Protein AF-A0A840PQL3-F1 (afdb_monomer_lite)

Structure (mmCIF, N/CA/C/O backbone):
data_AF-A0A840PQL3-F1
#
_entry.id   AF-A0A840PQL3-F1
#
loop_
_atom_site.group_PDB
_atom_site.id
_atom_site.type_symbol
_atom_site.label_atom_id
_atom_site.label_alt_id
_atom_site.label_comp_id
_atom_site.label_asym_id
_atom_site.label_entity_id
_atom_site.label_seq_id
_atom_site.pdbx_PDB_ins_code
_atom_site.Cartn_x
_atom_site.Cartn_y
_atom_site.Cartn_z
_atom_site.occupancy
_atom_site.B_iso_or_equiv
_atom_site.auth_seq_id
_atom_site.auth_comp_id
_atom_site.auth_asym_id
_atom_site.auth_atom_id
_atom_site.pdbx_PDB_model_num
ATOM 1 N N . MET A 1 1 ? -1.087 -18.144 20.412 1.00 61.09 1 MET A N 1
ATOM 2 C CA . MET A 1 1 ? -1.950 -18.591 21.532 1.00 61.09 1 MET A CA 1
ATOM 3 C C . MET A 1 1 ? -1.856 -17.687 22.756 1.00 61.09 1 MET A C 1
ATOM 5 O O . MET A 1 1 ? -2.894 -17.269 23.240 1.00 61.09 1 MET A O 1
ATOM 9 N N . THR A 1 2 ? -0.663 -17.309 23.219 1.00 74.00 2 THR A N 1
ATOM 10 C CA . THR A 1 2 ? -0.464 -16.411 24.379 1.00 74.00 2 THR A CA 1
ATOM 11 C C . THR A 1 2 ? -1.174 -15.057 24.259 1.00 74.00 2 THR A C 1
ATOM 13 O O . THR A 1 2 ? -1.847 -14.647 25.193 1.00 74.00 2 THR A O 1
ATOM 16 N N . ILE A 1 3 ? -1.117 -14.397 23.095 1.00 71.50 3 ILE A N 1
ATOM 17 C CA . ILE A 1 3 ? -1.820 -13.115 22.854 1.00 71.50 3 ILE A CA 1
ATOM 18 C C . ILE A 1 3 ? -3.342 -13.270 22.968 1.00 71.50 3 ILE A C 1
ATOM 20 O O . ILE A 1 3 ? -4.016 -12.413 23.526 1.00 71.50 3 ILE A O 1
ATOM 24 N N . LEU A 1 4 ? -3.870 -14.393 22.479 1.00 71.06 4 LEU A N 1
ATOM 25 C CA . LEU A 1 4 ? -5.295 -14.718 22.523 1.00 71.06 4 LEU A CA 1
ATOM 26 C C . LEU A 1 4 ? -5.756 -14.927 23.973 1.00 71.06 4 LEU A C 1
ATOM 28 O O . LEU A 1 4 ? -6.788 -14.405 24.373 1.00 71.06 4 LEU A O 1
ATOM 32 N N . ILE A 1 5 ? -4.938 -15.606 24.782 1.00 80.19 5 ILE A N 1
ATOM 33 C CA . ILE A 1 5 ? -5.180 -15.785 26.219 1.00 80.19 5 ILE A CA 1
ATOM 34 C C . ILE A 1 5 ? -5.165 -14.431 26.945 1.00 80.19 5 ILE A C 1
ATOM 36 O O . ILE A 1 5 ? -6.077 -14.154 27.720 1.00 80.19 5 ILE A O 1
ATOM 40 N N . TYR A 1 6 ? -4.194 -13.554 26.659 1.00 78.31 6 TYR A N 1
ATOM 41 C CA . TYR A 1 6 ? -4.169 -12.207 27.239 1.00 78.31 6 TYR A CA 1
ATOM 42 C C . TYR A 1 6 ? -5.391 -11.382 26.840 1.00 78.31 6 TYR A C 1
ATOM 44 O O . TYR A 1 6 ? -5.980 -10.738 27.700 1.00 78.31 6 TYR A O 1
ATOM 52 N N . ALA A 1 7 ? -5.815 -11.442 25.576 1.00 76.31 7 ALA A N 1
ATOM 53 C CA . ALA A 1 7 ? -7.013 -10.751 25.111 1.00 76.31 7 ALA A CA 1
ATOM 54 C C . ALA A 1 7 ? -8.279 -11.236 25.841 1.00 76.31 7 ALA A C 1
ATOM 56 O O . ALA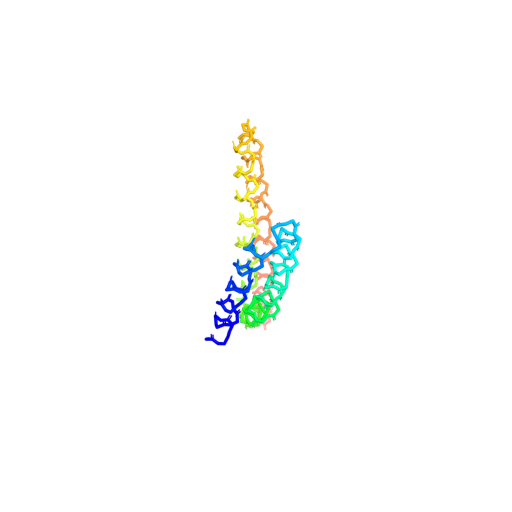 A 1 7 ? -9.087 -10.414 26.263 1.00 76.31 7 ALA A O 1
ATOM 57 N N . VAL A 1 8 ? -8.425 -12.549 26.057 1.00 81.50 8 VAL A N 1
ATOM 58 C CA . VAL A 1 8 ? -9.564 -13.137 26.788 1.00 81.50 8 VAL A CA 1
ATOM 59 C C . VAL A 1 8 ? -9.561 -12.731 28.265 1.00 81.50 8 VAL A C 1
ATOM 61 O O . VAL A 1 8 ? -10.593 -12.308 28.782 1.00 81.50 8 VAL A O 1
ATOM 64 N N . ILE A 1 9 ? -8.411 -12.807 28.942 1.00 82.62 9 ILE A N 1
ATOM 65 C CA . ILE 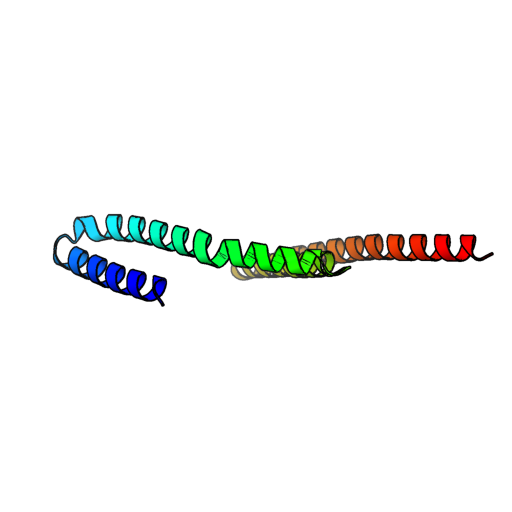A 1 9 ? -8.276 -12.378 30.346 1.00 82.62 9 ILE A CA 1
ATOM 66 C C . ILE A 1 9 ? -8.621 -10.892 30.485 1.00 82.62 9 ILE A C 1
ATOM 68 O O . ILE A 1 9 ? -9.339 -10.492 31.398 1.00 82.62 9 ILE A O 1
ATOM 72 N N . LEU A 1 10 ? -8.143 -10.071 29.556 1.00 77.94 10 LEU A N 1
ATOM 73 C CA . LEU A 1 10 ? -8.352 -8.629 29.578 1.00 77.94 10 LEU A CA 1
ATOM 74 C C . LEU A 1 10 ? -9.818 -8.266 29.295 1.00 77.94 10 LEU A C 1
ATOM 76 O O . LEU A 1 10 ? -10.363 -7.366 29.930 1.00 77.94 10 LEU A O 1
ATOM 80 N N . LEU A 1 11 ? -10.491 -9.032 28.435 1.00 83.12 11 LEU A N 1
ATOM 81 C CA . LEU A 1 11 ? -11.926 -8.909 28.185 1.00 83.12 11 LEU A CA 1
ATOM 82 C C . LEU A 1 11 ? -12.757 -9.280 29.425 1.00 83.12 11 LEU A C 1
ATOM 84 O O . LEU A 1 11 ? -13.689 -8.556 29.771 1.00 83.12 11 LEU A O 1
ATOM 88 N N . LEU A 1 12 ? -12.376 -10.336 30.150 1.00 84.75 12 LEU A N 1
ATOM 89 C CA . LEU A 1 12 ? -12.999 -10.697 31.431 1.00 84.75 12 LEU A CA 1
ATOM 90 C C . LEU A 1 12 ? -12.826 -9.594 32.488 1.00 84.75 12 LEU A C 1
ATOM 92 O O . LEU A 1 12 ? -13.783 -9.261 33.185 1.00 84.75 12 LEU A O 1
ATOM 96 N N . ILE A 1 13 ? -11.642 -8.981 32.574 1.00 83.00 13 ILE A N 1
ATOM 97 C CA . ILE A 1 13 ? -11.372 -7.857 33.488 1.00 83.00 13 ILE A CA 1
ATOM 98 C C . ILE A 1 13 ? -12.231 -6.638 33.127 1.00 83.00 13 ILE A C 1
ATOM 100 O O . ILE A 1 13 ? -12.821 -6.016 34.008 1.00 83.00 13 ILE A O 1
ATOM 104 N N . ILE A 1 14 ? -12.349 -6.309 31.838 1.00 81.75 14 ILE A N 1
ATOM 105 C CA . ILE A 1 14 ? -13.179 -5.193 31.362 1.00 81.75 14 ILE A CA 1
ATOM 106 C C . ILE A 1 14 ? -14.655 -5.405 31.728 1.00 81.75 14 ILE A C 1
ATOM 108 O O . ILE A 1 14 ? -15.311 -4.459 32.175 1.00 81.75 14 ILE A O 1
ATOM 112 N N . ILE A 1 15 ? -15.165 -6.634 31.585 1.00 83.56 15 ILE A N 1
ATOM 113 C CA . ILE A 1 15 ? -16.531 -7.000 31.989 1.00 83.56 15 ILE A CA 1
ATOM 114 C C . ILE A 1 15 ? -16.696 -6.853 33.507 1.00 83.56 15 ILE A C 1
ATOM 116 O O . ILE A 1 15 ? -17.652 -6.227 33.955 1.00 83.56 15 ILE A O 1
ATOM 120 N N . LEU A 1 16 ? -15.741 -7.332 34.307 1.00 84.31 16 LEU A N 1
ATOM 121 C CA . LEU A 1 16 ? -15.792 -7.215 35.770 1.00 84.31 16 LEU A CA 1
ATOM 122 C C . LEU A 1 16 ? -15.811 -5.745 36.239 1.00 84.31 16 LEU A C 1
ATOM 124 O O . LEU A 1 16 ? -16.544 -5.374 37.158 1.00 84.31 16 LEU A O 1
ATOM 128 N N . ILE A 1 17 ? -15.027 -4.885 35.582 1.00 80.38 17 ILE A N 1
ATOM 129 C CA . ILE A 1 17 ? -14.965 -3.443 35.869 1.00 80.38 17 ILE A CA 1
ATOM 130 C C . ILE A 1 17 ? -16.267 -2.746 35.465 1.00 80.38 17 ILE A C 1
ATOM 132 O O . ILE A 1 17 ? -16.690 -1.820 36.156 1.00 80.38 17 ILE A O 1
ATOM 136 N N . LYS A 1 18 ? -16.920 -3.196 34.384 1.00 81.56 18 LYS A N 1
ATOM 137 C CA . LYS A 1 18 ? -18.236 -2.689 33.969 1.00 81.56 18 LYS A CA 1
ATOM 138 C C . LYS A 1 18 ? -19.271 -2.849 35.080 1.00 81.56 18 LYS A C 1
ATOM 140 O O . LYS A 1 18 ? -19.993 -1.900 35.367 1.00 81.56 18 LYS A O 1
ATOM 145 N N . GLU A 1 19 ? -19.295 -4.027 35.700 1.00 83.25 19 GLU A N 1
ATOM 146 C CA . GLU A 1 19 ? -20.238 -4.371 36.769 1.00 83.25 19 GLU A CA 1
ATOM 147 C C . GLU A 1 19 ? -19.889 -3.677 38.095 1.00 83.25 19 GLU A C 1
ATOM 149 O O . GLU A 1 19 ? -20.776 -3.275 38.842 1.00 83.25 19 GLU A O 1
ATOM 154 N N . THR A 1 20 ? -18.597 -3.480 38.385 1.00 83.56 20 THR A N 1
ATOM 155 C CA . THR A 1 20 ? -18.150 -2.933 39.681 1.00 83.56 20 THR A CA 1
ATOM 156 C C . THR A 1 20 ? -18.113 -1.401 39.705 1.00 83.56 20 THR A C 1
ATOM 158 O O . THR A 1 20 ? -18.504 -0.781 40.694 1.00 83.56 20 THR A O 1
ATOM 161 N N . VAL A 1 21 ? -17.619 -0.762 38.636 1.00 85.06 21 VAL A N 1
ATOM 162 C CA . VAL A 1 21 ? -17.406 0.697 38.570 1.00 85.06 21 VAL A CA 1
ATOM 163 C C . VAL A 1 21 ? -17.777 1.239 37.175 1.00 85.06 21 VAL A C 1
ATOM 165 O O . VAL A 1 21 ? -16.905 1.619 36.384 1.00 85.06 21 VAL A O 1
ATOM 168 N N . PRO A 1 22 ? -19.079 1.351 36.853 1.00 78.69 22 PRO A N 1
ATOM 169 C CA . PRO A 1 22 ? -19.552 1.676 35.503 1.00 78.69 22 PRO A CA 1
ATOM 170 C C . PRO A 1 22 ? -19.093 3.051 34.994 1.00 78.69 22 PRO A C 1
ATOM 172 O O . PRO A 1 22 ? -18.840 3.217 33.803 1.00 78.69 22 PRO A O 1
ATOM 175 N N . LYS A 1 23 ? -18.906 4.036 35.887 1.00 82.44 23 LYS A N 1
ATOM 176 C CA . LYS A 1 23 ? -18.401 5.374 35.517 1.00 82.44 23 LYS A CA 1
ATOM 177 C C . LYS A 1 23 ? -16.955 5.354 35.009 1.00 82.44 23 LYS A C 1
ATOM 179 O O . LYS A 1 23 ? -16.583 6.208 34.212 1.00 82.44 23 LYS A O 1
ATOM 184 N N . LEU A 1 24 ? -16.147 4.397 35.469 1.00 81.31 24 LEU A N 1
ATOM 185 C CA . LEU A 1 24 ? -14.723 4.295 35.132 1.00 81.31 24 LEU A CA 1
ATOM 186 C C . LEU A 1 24 ? -14.467 3.316 33.976 1.00 81.31 24 LEU A C 1
ATOM 188 O O . LEU A 1 24 ? -13.424 3.383 33.329 1.00 81.31 24 LEU A O 1
ATOM 192 N N . HIS A 1 25 ? -15.441 2.451 33.681 1.00 82.25 25 HIS A N 1
ATOM 193 C CA . HIS A 1 25 ? -15.363 1.445 32.627 1.00 82.25 25 HIS A CA 1
ATOM 194 C C . HIS A 1 25 ? -15.003 2.031 31.258 1.00 82.25 25 HIS A C 1
ATOM 196 O O . HIS A 1 25 ? -14.108 1.507 30.608 1.00 82.25 25 HIS A O 1
ATOM 202 N N . SER A 1 26 ? -15.644 3.128 30.836 1.00 80.56 26 SER A N 1
ATOM 203 C CA . SER A 1 26 ? -15.388 3.731 29.517 1.00 80.56 26 SER A CA 1
ATOM 204 C C . SER A 1 26 ? -13.933 4.196 29.368 1.00 80.56 26 SER A C 1
ATOM 206 O O . SER A 1 26 ? -13.258 3.847 28.401 1.00 80.56 26 SER A O 1
ATOM 208 N N . LEU A 1 27 ? -13.406 4.899 30.378 1.00 84.88 27 LEU A N 1
ATOM 209 C CA . LEU A 1 27 ? -12.014 5.355 30.391 1.00 84.88 27 LEU A CA 1
ATOM 210 C C . LEU A 1 27 ? -11.039 4.170 30.350 1.00 84.88 27 LEU A C 1
ATOM 212 O O . LEU A 1 27 ? -10.098 4.155 29.558 1.00 84.88 27 LEU A O 1
ATOM 216 N N . ILE A 1 28 ? -11.289 3.161 31.184 1.00 84.38 28 ILE A N 1
ATOM 217 C CA . ILE A 1 28 ? -10.451 1.966 31.282 1.00 84.38 28 ILE A CA 1
ATOM 218 C C . ILE A 1 28 ? -10.490 1.155 29.979 1.00 84.38 28 ILE A C 1
ATOM 220 O O . ILE A 1 28 ? -9.447 0.705 29.511 1.00 84.38 28 ILE A O 1
ATOM 224 N N . ALA A 1 29 ? -11.659 1.013 29.354 1.00 80.88 29 ALA A N 1
ATOM 225 C CA . ALA A 1 29 ? -11.820 0.320 28.080 1.00 80.88 29 ALA A CA 1
ATOM 226 C C . ALA A 1 29 ? -11.045 1.013 26.950 1.00 80.88 29 ALA A C 1
ATOM 228 O O . ALA A 1 29 ? -10.382 0.333 26.170 1.00 80.88 29 ALA A O 1
ATOM 229 N N . ILE A 1 30 ? -11.062 2.350 26.895 1.00 85.12 30 ILE A N 1
ATOM 230 C CA . ILE A 1 30 ? -10.278 3.125 25.919 1.00 85.12 30 ILE A CA 1
ATOM 231 C C . ILE A 1 30 ? -8.777 2.902 26.136 1.00 85.12 30 ILE A C 1
ATOM 233 O O . ILE A 1 30 ? -8.061 2.583 25.187 1.00 85.12 30 ILE A O 1
ATOM 237 N N . ILE A 1 31 ? -8.293 3.014 27.378 1.00 86.50 31 ILE A N 1
ATOM 238 C CA . ILE A 1 31 ? -6.875 2.780 27.705 1.00 86.50 31 ILE A CA 1
ATOM 239 C C . ILE A 1 31 ? -6.462 1.362 27.293 1.00 86.50 31 ILE A C 1
ATOM 241 O O . ILE A 1 31 ? -5.448 1.176 26.619 1.00 86.50 31 ILE A O 1
ATOM 245 N N . PHE A 1 32 ? -7.269 0.358 27.638 1.00 83.44 32 PHE A N 1
ATOM 246 C CA . PHE A 1 32 ? -6.995 -1.028 27.274 1.00 83.44 32 PHE A CA 1
ATOM 247 C C . PHE A 1 32 ? -7.028 -1.274 25.770 1.00 83.44 32 PHE A C 1
ATOM 249 O O . PHE A 1 32 ? -6.183 -2.014 25.266 1.00 83.44 32 PHE A O 1
ATOM 256 N N . PHE A 1 33 ? -7.952 -0.644 25.048 1.00 84.38 33 PHE A N 1
ATOM 257 C CA . PHE A 1 33 ? -7.997 -0.717 23.593 1.00 84.38 33 PHE A CA 1
ATOM 258 C C . PHE A 1 33 ? -6.679 -0.236 22.981 1.00 84.38 33 PHE A C 1
ATOM 260 O O . PHE A 1 33 ? -6.088 -0.953 22.176 1.00 84.38 33 PHE A O 1
ATOM 267 N N . PHE A 1 34 ? -6.162 0.917 23.414 1.00 86.06 34 PHE A N 1
ATOM 268 C CA . PHE A 1 34 ? -4.880 1.425 22.921 1.00 86.06 34 PHE A CA 1
ATOM 269 C C . PHE A 1 34 ? -3.696 0.526 23.299 1.00 86.06 34 PHE A C 1
ATOM 271 O O . PHE A 1 34 ? -2.800 0.335 22.477 1.00 86.06 34 PHE A O 1
ATOM 278 N N . ILE A 1 35 ? -3.698 -0.075 24.493 1.00 85.62 35 ILE A N 1
ATOM 279 C CA . ILE A 1 35 ? -2.665 -1.043 24.901 1.00 85.62 35 ILE A CA 1
ATOM 280 C C . ILE A 1 35 ? -2.691 -2.280 23.993 1.00 85.62 35 ILE A C 1
ATOM 282 O O . ILE A 1 35 ? -1.646 -2.699 23.491 1.00 85.62 35 ILE A O 1
ATOM 286 N N . ILE A 1 36 ? -3.874 -2.851 23.746 1.00 81.62 36 ILE A N 1
ATOM 287 C CA . ILE A 1 36 ? -4.039 -4.009 22.855 1.00 81.62 36 ILE A CA 1
ATOM 288 C C . ILE A 1 36 ? -3.623 -3.646 21.431 1.00 81.62 36 ILE A C 1
ATOM 290 O O . ILE A 1 36 ? -2.882 -4.401 20.802 1.00 81.62 36 ILE A O 1
ATOM 294 N N . LEU A 1 37 ? -4.058 -2.487 20.936 1.00 82.94 37 LEU A N 1
ATOM 295 C CA . LEU A 1 37 ? -3.717 -2.001 19.605 1.00 82.94 37 LEU A CA 1
ATOM 296 C C . LEU A 1 37 ? -2.201 -1.842 19.454 1.00 82.94 37 LEU A C 1
ATOM 298 O O . LEU A 1 37 ? -1.626 -2.334 18.487 1.00 82.94 37 LEU A O 1
ATOM 302 N N . HIS A 1 38 ? -1.537 -1.229 20.435 1.00 84.94 38 HIS A N 1
ATOM 303 C CA . HIS A 1 38 ? -0.083 -1.104 20.457 1.00 84.94 38 HIS A CA 1
ATOM 304 C C . HIS A 1 38 ? 0.607 -2.475 20.448 1.00 84.94 38 HIS A C 1
ATOM 306 O O . HIS A 1 38 ? 1.582 -2.679 19.721 1.00 84.94 38 HIS A O 1
ATOM 312 N N . PHE A 1 39 ? 0.105 -3.436 21.225 1.00 82.38 39 PHE A N 1
ATOM 313 C CA . PHE A 1 39 ? 0.683 -4.777 21.282 1.00 82.38 39 PHE A CA 1
ATOM 314 C C . PHE A 1 39 ? 0.505 -5.537 19.960 1.00 82.38 39 PHE A C 1
ATOM 316 O O . PHE A 1 39 ? 1.457 -6.132 19.460 1.00 82.38 39 PHE A O 1
ATOM 323 N N . LEU A 1 40 ? -0.684 -5.473 19.354 1.00 79.81 40 LEU A N 1
ATOM 324 C CA . LEU A 1 40 ? -0.964 -6.048 18.035 1.00 79.81 40 LEU A CA 1
ATOM 325 C C . LEU A 1 40 ? -0.070 -5.432 16.958 1.00 79.81 40 LEU A C 1
ATOM 327 O O . LEU A 1 40 ? 0.547 -6.157 16.173 1.00 79.81 40 LEU A O 1
ATOM 331 N N . LEU A 1 41 ? 0.046 -4.103 16.951 1.00 82.12 41 LEU A N 1
ATOM 332 C CA . LEU A 1 41 ? 0.895 -3.392 16.005 1.00 82.12 41 LEU A CA 1
ATOM 333 C C . LEU A 1 41 ? 2.365 -3.788 16.176 1.00 82.12 41 LEU A C 1
ATOM 335 O O . LEU A 1 41 ? 3.011 -4.180 15.210 1.00 82.12 41 LEU A O 1
ATOM 339 N N . SER A 1 42 ? 2.887 -3.747 17.401 1.00 81.25 42 SER A N 1
ATOM 340 C CA . SER A 1 42 ? 4.309 -3.991 17.676 1.00 81.25 42 SER A CA 1
ATOM 341 C C . SER A 1 42 ? 4.736 -5.452 17.545 1.00 81.25 42 SER A C 1
ATOM 343 O O . SER A 1 42 ? 5.856 -5.719 17.111 1.00 81.25 42 SER A O 1
ATOM 345 N N . LYS A 1 43 ? 3.880 -6.411 17.915 1.00 81.56 43 LYS A N 1
ATOM 346 C CA . LYS A 1 43 ? 4.237 -7.840 17.951 1.00 81.56 43 LYS A CA 1
ATOM 347 C C . LYS A 1 43 ? 3.767 -8.634 16.743 1.00 81.56 43 LYS A C 1
ATOM 349 O O . LYS A 1 43 ? 4.326 -9.700 16.500 1.00 81.56 43 LYS A O 1
ATOM 354 N N . SER A 1 44 ? 2.777 -8.151 15.998 1.00 77.06 44 SER A N 1
ATOM 355 C CA . SER A 1 44 ? 2.276 -8.851 14.811 1.00 77.06 44 SER A CA 1
ATOM 356 C C . SER A 1 44 ? 2.441 -8.027 13.549 1.00 77.06 44 SER A C 1
ATOM 358 O O . SER A 1 44 ? 3.118 -8.477 12.631 1.00 77.06 44 SER A O 1
ATOM 360 N N . VAL A 1 45 ? 1.877 -6.820 13.502 1.00 78.31 45 VAL A N 1
ATOM 361 C CA . VAL A 1 45 ? 1.804 -6.058 12.246 1.00 78.31 45 VAL A CA 1
ATOM 362 C C . VAL A 1 45 ? 3.183 -5.569 11.796 1.00 78.31 45 VAL A C 1
ATOM 364 O O . VAL A 1 45 ? 3.570 -5.828 10.663 1.00 78.31 45 VAL A O 1
ATOM 367 N N . LEU A 1 46 ? 3.964 -4.927 12.671 1.00 80.06 46 LEU A N 1
ATOM 368 C CA . LEU A 1 46 ? 5.293 -4.407 12.324 1.00 80.06 46 LEU A CA 1
ATOM 369 C C . LEU A 1 46 ? 6.289 -5.508 11.919 1.00 80.06 46 LEU A C 1
ATOM 371 O O . LEU A 1 46 ? 6.935 -5.346 10.883 1.00 80.06 46 LEU A O 1
ATOM 375 N N . PRO A 1 47 ? 6.417 -6.639 12.645 1.00 81.50 47 PRO A N 1
ATOM 376 C CA . PRO A 1 47 ? 7.293 -7.730 12.220 1.00 81.50 47 PRO A CA 1
ATOM 377 C C . PRO A 1 47 ? 6.874 -8.333 10.881 1.00 81.50 47 PRO A C 1
ATOM 379 O O . PRO A 1 47 ? 7.731 -8.636 10.055 1.00 81.50 47 PRO A O 1
ATOM 382 N N . LEU A 1 48 ? 5.567 -8.476 10.648 1.00 80.06 48 LEU A N 1
ATOM 383 C CA . LEU A 1 48 ? 5.033 -8.996 9.393 1.00 80.06 48 LEU A CA 1
ATOM 384 C C . LEU A 1 48 ? 5.324 -8.042 8.227 1.00 80.06 48 LEU A C 1
ATOM 386 O O . LEU A 1 48 ? 5.792 -8.490 7.184 1.00 80.06 48 LEU A O 1
ATOM 390 N N . ILE A 1 49 ? 5.147 -6.731 8.423 1.00 81.12 49 ILE A N 1
ATOM 391 C CA . ILE A 1 49 ? 5.556 -5.709 7.449 1.00 81.12 49 ILE A CA 1
ATOM 392 C C . ILE A 1 49 ? 7.061 -5.804 7.181 1.00 81.12 49 ILE A C 1
ATOM 394 O O . ILE A 1 49 ? 7.466 -5.823 6.024 1.00 81.12 49 ILE A O 1
ATOM 398 N N . GLY A 1 50 ? 7.890 -5.912 8.222 1.00 80.62 50 GLY A N 1
ATOM 399 C CA . GLY A 1 50 ? 9.342 -6.046 8.080 1.00 80.62 50 GLY A CA 1
ATOM 400 C C . GLY A 1 50 ? 9.748 -7.284 7.275 1.00 80.62 50 GLY A C 1
ATOM 401 O O . GLY A 1 50 ? 10.587 -7.191 6.379 1.00 80.62 50 GLY A O 1
ATOM 402 N N . GLN A 1 51 ? 9.112 -8.430 7.535 1.00 82.25 51 GLN A N 1
ATOM 403 C CA . GLN A 1 51 ? 9.332 -9.657 6.767 1.00 82.25 51 GLN A CA 1
ATOM 404 C C . GLN A 1 51 ? 8.905 -9.486 5.311 1.00 82.25 51 GLN A C 1
ATOM 406 O O . GLN A 1 51 ? 9.701 -9.767 4.418 1.00 82.25 51 GLN A O 1
ATOM 411 N N . ILE A 1 52 ? 7.701 -8.967 5.055 1.00 81.81 52 ILE A N 1
ATOM 412 C CA . ILE A 1 52 ? 7.213 -8.713 3.694 1.00 81.81 52 ILE A CA 1
ATOM 413 C C . ILE A 1 52 ? 8.171 -7.777 2.957 1.00 81.81 52 ILE A C 1
ATOM 415 O O . ILE A 1 52 ? 8.598 -8.111 1.861 1.00 81.81 52 ILE A O 1
ATOM 419 N N . LEU A 1 53 ? 8.587 -6.665 3.568 1.00 82.00 53 LEU A N 1
ATOM 420 C CA . LEU A 1 53 ? 9.548 -5.737 2.969 1.00 82.00 53 LEU A CA 1
ATOM 421 C C . LEU A 1 53 ? 10.885 -6.416 2.648 1.00 82.00 53 LEU A C 1
ATOM 423 O O . LEU A 1 53 ? 11.463 -6.141 1.600 1.00 82.00 53 LEU A O 1
ATOM 427 N N . SER A 1 54 ? 11.366 -7.329 3.497 1.00 85.19 54 SER A N 1
ATOM 428 C CA . SER A 1 54 ? 12.599 -8.080 3.225 1.00 85.19 54 SER A CA 1
ATOM 429 C C . SER A 1 54 ? 12.483 -8.999 2.000 1.00 85.19 54 SER A C 1
ATOM 431 O O . SER A 1 54 ? 13.418 -9.068 1.205 1.00 85.19 54 SER A O 1
ATOM 433 N N . TYR A 1 55 ? 11.327 -9.640 1.796 1.00 82.38 55 TYR A N 1
ATOM 434 C CA . TYR A 1 55 ? 11.052 -10.452 0.604 1.00 82.38 55 TYR A CA 1
ATOM 435 C C . TYR A 1 55 ? 10.817 -9.596 -0.637 1.00 82.38 55 TYR A C 1
ATOM 437 O O . TYR A 1 55 ? 11.279 -9.919 -1.724 1.00 82.38 55 TYR A O 1
ATOM 445 N N . VAL A 1 56 ? 10.105 -8.487 -0.472 1.00 82.56 56 VAL A N 1
ATOM 446 C CA . VAL A 1 56 ? 9.812 -7.550 -1.553 1.00 82.56 56 VAL A CA 1
ATOM 447 C C . VAL A 1 56 ? 11.107 -6.955 -2.089 1.00 82.56 56 VAL A C 1
ATOM 449 O O . VAL A 1 56 ? 11.303 -6.936 -3.294 1.00 82.56 56 VAL A O 1
ATOM 452 N N . ASN A 1 57 ? 12.028 -6.555 -1.214 1.00 84.25 57 ASN A N 1
ATOM 453 C CA . ASN A 1 57 ? 13.298 -5.952 -1.614 1.00 84.25 57 ASN A CA 1
ATOM 454 C C . ASN A 1 57 ? 14.332 -6.952 -2.152 1.00 84.25 57 ASN A C 1
ATOM 456 O O . ASN A 1 57 ? 15.312 -6.522 -2.756 1.00 84.25 57 ASN A O 1
ATOM 460 N N . SER A 1 58 ? 14.156 -8.259 -1.936 1.00 84.94 58 SER A N 1
ATOM 461 C CA . SE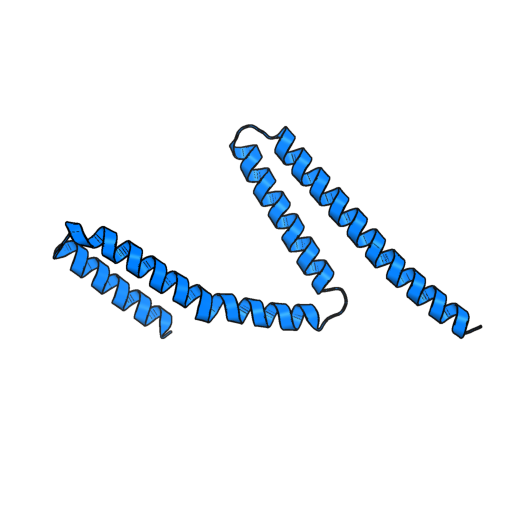R A 1 58 ? 15.113 -9.270 -2.405 1.00 84.94 58 SER A CA 1
ATOM 462 C C . SER A 1 58 ? 14.867 -9.723 -3.844 1.00 84.94 58 SER A C 1
ATOM 464 O O . SER A 1 58 ? 15.776 -10.267 -4.471 1.00 84.94 58 SER A O 1
ATOM 466 N N . VAL A 1 59 ? 13.673 -9.476 -4.393 1.00 84.25 59 VAL A N 1
ATOM 467 C CA . VAL A 1 59 ? 13.307 -9.882 -5.754 1.00 84.25 59 VAL A CA 1
ATOM 468 C C . VAL A 1 59 ? 13.242 -8.655 -6.672 1.00 84.25 59 VAL A C 1
ATOM 470 O O . VAL A 1 59 ? 12.540 -7.693 -6.356 1.00 84.25 59 VAL A O 1
ATOM 473 N N . PRO A 1 60 ? 13.921 -8.664 -7.834 1.00 82.44 60 PRO A N 1
ATOM 474 C CA . PRO A 1 60 ? 13.847 -7.567 -8.796 1.00 82.44 60 PRO A CA 1
ATOM 475 C C . PRO A 1 60 ? 12.403 -7.240 -9.196 1.00 82.44 60 PRO A C 1
ATOM 477 O O . PRO A 1 60 ? 11.592 -8.142 -9.398 1.00 82.44 60 PRO A O 1
ATOM 480 N N . TYR A 1 61 ? 12.092 -5.950 -9.347 1.00 81.75 61 TYR A N 1
ATOM 481 C CA . TYR A 1 61 ? 10.787 -5.420 -9.782 1.00 81.75 61 TYR A CA 1
ATOM 482 C C . TYR A 1 61 ? 9.605 -5.641 -8.818 1.00 81.75 61 TYR A C 1
ATOM 484 O O . TYR A 1 61 ? 8.571 -4.984 -8.955 1.00 81.75 61 TYR A O 1
ATOM 492 N N . VAL A 1 62 ? 9.737 -6.504 -7.807 1.00 86.25 62 VAL A N 1
ATOM 493 C CA . VAL A 1 62 ? 8.699 -6.721 -6.786 1.00 86.25 62 VAL A CA 1
ATOM 494 C C . VAL A 1 62 ? 8.431 -5.472 -5.933 1.00 86.25 62 VAL A C 1
ATOM 496 O O . VAL A 1 62 ? 7.254 -5.190 -5.702 1.00 86.25 62 VAL A O 1
ATOM 499 N N . PRO A 1 63 ? 9.424 -4.651 -5.530 1.00 86.88 63 PRO A N 1
ATOM 500 C CA . PRO A 1 63 ? 9.161 -3.383 -4.846 1.00 86.88 63 PRO A CA 1
ATOM 501 C C . PRO A 1 63 ? 8.295 -2.439 -5.677 1.00 86.88 63 PRO A C 1
ATOM 503 O O . PRO A 1 63 ? 7.355 -1.840 -5.156 1.00 86.88 63 PRO A O 1
ATOM 506 N N . GLN A 1 64 ? 8.567 -2.356 -6.980 1.00 89.75 64 GLN A N 1
ATOM 507 C CA . GLN A 1 64 ? 7.811 -1.540 -7.927 1.00 89.75 64 GLN A CA 1
ATOM 508 C C . GLN A 1 64 ? 6.362 -2.029 -8.079 1.00 89.75 64 GLN A C 1
ATOM 510 O O . GLN A 1 64 ? 5.431 -1.218 -8.140 1.00 89.75 64 GLN A O 1
ATOM 515 N N . LEU A 1 65 ? 6.147 -3.348 -8.078 1.00 90.19 65 LEU A N 1
ATOM 516 C CA . LEU A 1 65 ? 4.811 -3.951 -8.093 1.00 90.19 65 LEU A CA 1
ATOM 517 C C . LEU A 1 65 ? 4.042 -3.681 -6.797 1.00 90.19 65 LEU A C 1
ATOM 519 O O . LEU A 1 65 ? 2.881 -3.281 -6.853 1.00 90.19 65 LEU A O 1
ATOM 523 N N . VAL A 1 66 ? 4.683 -3.845 -5.636 1.00 89.25 66 VAL A N 1
ATOM 524 C CA . VAL A 1 66 ? 4.055 -3.572 -4.334 1.00 89.25 66 VAL A CA 1
ATOM 525 C C . VAL A 1 66 ? 3.710 -2.096 -4.192 1.00 89.25 66 VAL A C 1
ATOM 527 O O . VAL A 1 66 ? 2.597 -1.773 -3.783 1.00 89.25 66 VAL A O 1
ATOM 530 N N . TYR A 1 67 ? 4.615 -1.200 -4.591 1.00 89.38 67 TYR A N 1
ATOM 531 C CA . TYR A 1 67 ? 4.333 0.232 -4.653 1.00 89.38 67 TYR A CA 1
ATOM 532 C C . TYR A 1 67 ? 3.111 0.519 -5.532 1.00 89.38 67 TYR A C 1
ATOM 534 O O . TYR A 1 67 ? 2.181 1.191 -5.088 1.00 89.38 67 TYR A O 1
ATOM 542 N N . SER A 1 68 ? 3.075 -0.044 -6.745 1.00 94.25 68 SER A N 1
ATOM 543 C CA . SER A 1 68 ? 1.967 0.159 -7.683 1.00 94.25 68 SER A CA 1
ATOM 544 C C . SER A 1 68 ? 0.633 -0.324 -7.111 1.00 94.25 68 SER A C 1
ATOM 546 O O . SER A 1 68 ? -0.369 0.384 -7.198 1.00 94.25 68 SER A O 1
ATOM 548 N N . ALA A 1 69 ? 0.625 -1.504 -6.487 1.00 92.94 69 ALA A N 1
ATOM 549 C CA . ALA A 1 69 ? -0.567 -2.087 -5.880 1.00 92.94 69 ALA A CA 1
ATOM 550 C C . ALA A 1 69 ? -1.076 -1.251 -4.698 1.00 92.94 69 ALA A C 1
ATOM 552 O O . ALA A 1 69 ? -2.265 -0.946 -4.631 1.00 92.94 69 ALA A O 1
ATOM 553 N N . LEU A 1 70 ? -0.185 -0.834 -3.791 1.00 92.44 70 LEU A N 1
ATOM 554 C CA . LEU A 1 70 ? -0.550 0.004 -2.645 1.00 92.44 70 LEU A CA 1
ATOM 555 C C . LEU A 1 70 ? -1.062 1.375 -3.089 1.00 92.44 70 LEU A C 1
ATOM 557 O O . LEU A 1 70 ? -2.079 1.847 -2.586 1.00 92.44 70 LEU A O 1
ATOM 561 N N . PHE A 1 71 ? -0.390 2.000 -4.055 1.00 95.56 71 PHE A N 1
ATOM 562 C CA . PHE A 1 71 ? -0.796 3.298 -4.581 1.00 95.56 71 PHE A CA 1
ATOM 563 C C . PHE A 1 71 ? -2.159 3.224 -5.282 1.00 95.56 71 PHE A C 1
ATOM 565 O O . PHE A 1 71 ? -3.021 4.073 -5.053 1.00 95.56 71 PHE A O 1
ATOM 572 N N . TYR A 1 72 ? -2.403 2.169 -6.065 1.00 96.50 72 TYR A N 1
ATOM 573 C CA . TYR A 1 72 ? -3.708 1.926 -6.678 1.00 96.50 72 TYR A CA 1
ATOM 574 C C . TYR A 1 72 ? -4.807 1.681 -5.635 1.00 96.50 72 TYR A C 1
ATOM 576 O O . TYR A 1 72 ? -5.900 2.235 -5.751 1.00 96.50 72 TYR A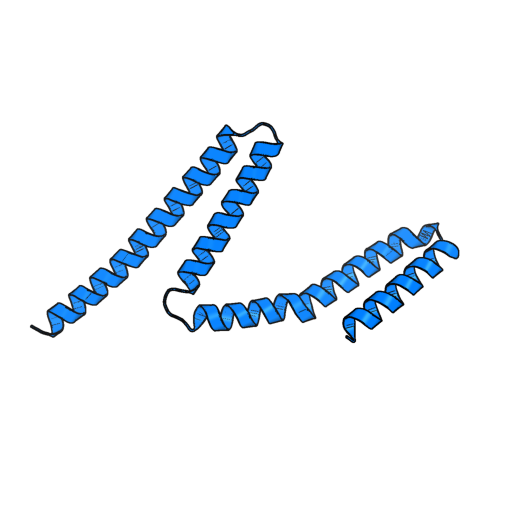 O 1
ATOM 584 N N . GLN A 1 73 ? -4.510 0.903 -4.589 1.00 96.12 73 GLN A N 1
ATOM 585 C CA . GLN A 1 73 ? -5.444 0.633 -3.496 1.00 96.12 73 GLN A CA 1
ATOM 586 C C . GLN A 1 73 ? -5.828 1.910 -2.738 1.00 96.12 73 GLN A C 1
ATOM 588 O O . GLN A 1 73 ? -6.997 2.090 -2.401 1.00 96.12 73 GLN A O 1
ATOM 593 N N . LEU A 1 74 ? -4.872 2.813 -2.502 1.00 93.62 74 LEU A N 1
ATOM 594 C CA . LEU A 1 74 ? -5.157 4.137 -1.941 1.00 93.62 74 LEU A CA 1
ATOM 595 C C . LEU A 1 74 ? -6.054 4.957 -2.872 1.00 93.62 74 LEU A C 1
ATOM 597 O O . LEU A 1 74 ? -6.997 5.586 -2.403 1.00 93.62 74 LEU A O 1
ATOM 601 N N . GLY A 1 75 ? -5.809 4.903 -4.183 1.00 95.94 75 GLY A N 1
ATOM 602 C CA . GLY A 1 75 ? -6.689 5.507 -5.185 1.00 95.94 75 GLY A CA 1
ATOM 603 C C . GLY A 1 75 ? -8.135 5.030 -5.066 1.00 95.94 75 GLY A C 1
ATOM 604 O O . GLY A 1 75 ? -9.044 5.853 -4.987 1.00 95.94 75 GLY A O 1
ATOM 605 N N . ILE A 1 76 ? -8.341 3.710 -4.980 1.00 96.88 76 ILE A N 1
ATOM 606 C CA . ILE A 1 76 ? -9.671 3.110 -4.795 1.00 96.88 76 ILE A CA 1
ATOM 607 C C . ILE A 1 76 ? -10.312 3.592 -3.493 1.00 96.88 76 ILE A C 1
ATOM 609 O O . ILE A 1 76 ? -11.484 3.952 -3.489 1.00 96.88 76 ILE A O 1
ATOM 613 N N . PHE A 1 77 ? -9.553 3.610 -2.397 1.00 96.62 77 PHE A N 1
ATOM 614 C CA . PHE A 1 77 ? -10.052 4.072 -1.105 1.00 96.62 77 PHE A CA 1
ATOM 615 C C . PHE A 1 77 ? -10.557 5.519 -1.178 1.00 96.62 77 PHE A C 1
ATOM 617 O O . PHE A 1 77 ? -11.673 5.804 -0.753 1.00 96.62 77 PHE A O 1
ATOM 624 N N . PHE A 1 78 ? -9.773 6.426 -1.768 1.00 93.50 78 PHE A N 1
ATOM 625 C CA . PHE A 1 78 ? -10.200 7.814 -1.932 1.00 93.50 78 PHE A CA 1
ATOM 626 C C . PHE A 1 78 ? -11.380 7.948 -2.893 1.00 93.50 78 PHE A C 1
ATOM 628 O O . PHE A 1 78 ? -12.279 8.732 -2.614 1.00 93.50 78 PHE A O 1
ATOM 635 N N . LYS A 1 79 ? -11.422 7.163 -3.977 1.00 95.94 79 LYS A N 1
ATOM 636 C CA . LYS A 1 79 ? -12.586 7.110 -4.868 1.00 95.94 79 LYS A CA 1
ATOM 637 C C . LYS A 1 79 ? -13.854 6.769 -4.089 1.00 95.94 79 LYS A C 1
ATOM 639 O O . LYS A 1 79 ? -14.810 7.526 -4.156 1.00 95.94 79 LYS A O 1
ATOM 644 N N . MET A 1 80 ? -13.830 5.684 -3.313 1.00 95.50 80 MET A N 1
ATOM 645 C CA . MET A 1 80 ? -14.972 5.259 -2.497 1.00 95.50 80 MET A CA 1
ATOM 646 C C . MET A 1 80 ? -15.400 6.352 -1.516 1.00 95.50 80 MET A C 1
ATOM 648 O O . MET A 1 80 ? -16.588 6.612 -1.385 1.00 95.50 80 MET A O 1
ATOM 652 N N . LEU A 1 81 ? -14.443 7.045 -0.890 1.00 94.50 81 LEU A N 1
ATOM 653 C CA . LEU A 1 81 ? -14.740 8.147 0.024 1.00 94.50 81 LEU A CA 1
ATOM 654 C C . LEU A 1 81 ? -15.464 9.316 -0.671 1.00 94.50 81 LEU A C 1
ATOM 656 O O . LEU A 1 81 ? -16.340 9.933 -0.071 1.00 94.50 81 LEU A O 1
ATOM 660 N N . PHE A 1 82 ? -15.100 9.632 -1.917 1.00 93.56 82 PHE A N 1
ATOM 661 C CA . PHE A 1 82 ? -15.786 10.658 -2.709 1.00 93.56 82 PHE A CA 1
ATOM 662 C C . PHE A 1 82 ? -17.140 10.175 -3.238 1.00 93.56 82 PHE A C 1
ATOM 664 O O . PHE A 1 82 ? -18.098 10.944 -3.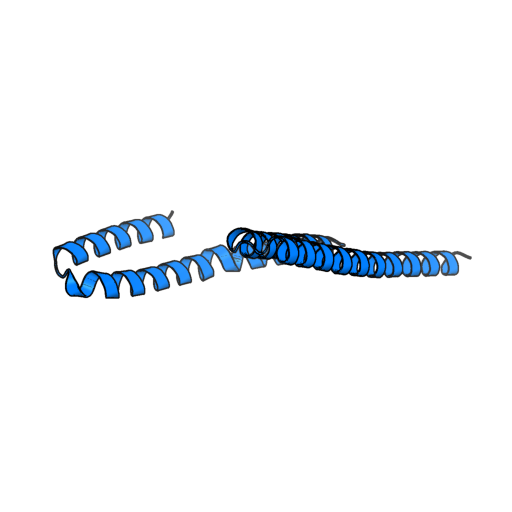218 1.00 93.56 82 PHE A O 1
ATOM 671 N N . ASP A 1 83 ? -17.240 8.913 -3.659 1.00 90.88 83 ASP A N 1
ATOM 672 C CA . ASP A 1 83 ? -18.493 8.300 -4.111 1.00 90.88 83 ASP A CA 1
ATOM 673 C C . ASP A 1 83 ? -19.535 8.300 -2.968 1.00 90.88 83 ASP A C 1
ATOM 675 O O . ASP A 1 83 ? -20.684 8.681 -3.176 1.00 90.88 83 ASP A O 1
ATOM 679 N N . GLU A 1 84 ? -19.121 7.984 -1.733 1.00 93.44 84 GLU A N 1
ATOM 680 C CA . GLU A 1 84 ? -19.975 8.033 -0.531 1.00 93.44 84 GLU A CA 1
ATOM 681 C C . GLU A 1 84 ? -20.485 9.445 -0.190 1.00 93.44 84 GLU A C 1
ATOM 683 O O . GLU A 1 84 ? -21.508 9.580 0.480 1.00 93.44 84 GLU A O 1
ATOM 688 N N . GLN A 1 85 ? -19.796 10.498 -0.642 1.00 91.88 85 GLN A N 1
ATOM 689 C CA . GLN A 1 85 ? -20.176 11.900 -0.419 1.00 91.88 85 GLN A CA 1
ATOM 690 C C . GLN A 1 85 ? -20.891 12.530 -1.624 1.00 91.88 85 GLN A C 1
ATOM 692 O O . GLN A 1 85 ? -20.936 13.753 -1.734 1.00 91.88 85 GLN A O 1
ATOM 697 N N . GLU A 1 86 ? -21.428 11.717 -2.541 1.00 89.38 86 GLU A N 1
ATOM 698 C CA . GLU A 1 86 ? -22.095 12.184 -3.770 1.00 89.38 86 GLU A CA 1
ATOM 699 C C . GLU A 1 86 ? -21.165 13.039 -4.666 1.00 89.38 86 GLU A C 1
ATOM 701 O O . GLU A 1 86 ? -21.587 13.925 -5.413 1.00 89.38 86 GLU A O 1
ATOM 706 N N . HIS A 1 87 ? -19.857 12.775 -4.602 1.00 91.69 87 HIS A N 1
ATOM 707 C CA . HIS A 1 87 ? -18.808 13.453 -5.365 1.00 91.69 87 HIS A CA 1
ATOM 708 C C . HIS A 1 87 ? -18.132 12.510 -6.373 1.00 91.69 87 HIS A C 1
ATOM 710 O O . HIS A 1 87 ? -16.914 12.549 -6.559 1.00 91.69 87 HIS A O 1
ATOM 716 N N . GLU A 1 88 ? -18.924 11.696 -7.074 1.00 91.50 88 GLU A N 1
ATOM 717 C CA . GLU A 1 88 ? -18.450 10.651 -8.001 1.00 91.50 88 GLU A CA 1
ATOM 718 C C . GLU A 1 88 ? -17.443 11.167 -9.040 1.00 91.50 88 GLU A C 1
ATOM 720 O O . GLU A 1 88 ? -16.400 10.558 -9.277 1.00 91.50 88 GLU A O 1
ATOM 725 N N . THR A 1 89 ? -17.699 12.345 -9.621 1.00 94.75 89 THR A N 1
ATOM 726 C CA . THR A 1 89 ? -16.794 12.964 -10.601 1.00 94.75 89 THR A CA 1
ATOM 727 C C . THR A 1 89 ? -15.391 13.173 -10.024 1.00 94.75 89 THR A C 1
ATOM 729 O O . THR A 1 89 ? -14.398 12.932 -10.709 1.00 94.75 89 THR A O 1
ATOM 732 N N . MET A 1 90 ? -15.286 13.588 -8.757 1.00 93.50 90 MET A N 1
ATOM 733 C CA . MET A 1 90 ? -13.993 13.751 -8.085 1.00 93.50 90 MET A CA 1
ATOM 734 C C . MET A 1 90 ? -13.332 12.399 -7.812 1.00 93.50 90 MET A C 1
ATOM 736 O O . MET A 1 90 ? -12.122 12.272 -8.003 1.00 93.50 90 MET A O 1
ATOM 740 N N . GLY A 1 91 ? -14.112 11.378 -7.449 1.00 94.19 91 GLY A N 1
ATOM 741 C CA . GLY A 1 91 ? -13.623 10.004 -7.323 1.00 94.19 91 GLY A CA 1
ATOM 742 C C . GLY A 1 91 ? -13.007 9.481 -8.626 1.00 94.19 91 GLY A C 1
ATOM 743 O O . GLY A 1 91 ? -11.895 8.943 -8.628 1.00 94.19 91 GLY A O 1
ATOM 744 N N . GLU A 1 92 ? -13.670 9.703 -9.761 1.00 96.38 92 GLU A N 1
ATOM 745 C CA . GLU A 1 92 ? -13.136 9.336 -11.078 1.00 96.38 92 GLU A CA 1
ATOM 746 C C . GLU A 1 92 ? -11.867 10.127 -11.434 1.00 96.38 92 GLU A C 1
ATOM 748 O O . GLU A 1 92 ? -10.896 9.545 -11.927 1.00 96.38 92 GLU A O 1
ATOM 753 N N . PHE A 1 93 ? -11.805 11.427 -11.117 1.00 97.25 93 PHE A N 1
ATOM 754 C CA . PHE A 1 93 ? -10.586 12.228 -11.303 1.00 97.25 93 PHE A CA 1
ATOM 755 C C . PHE A 1 93 ? -9.407 11.718 -10.467 1.00 97.25 93 PHE A C 1
ATOM 757 O O . PHE A 1 93 ? -8.270 11.699 -10.955 1.00 97.25 93 PHE A O 1
ATOM 764 N N . VAL A 1 94 ? -9.655 11.266 -9.236 1.00 96.38 94 VAL A N 1
ATOM 765 C CA . VAL A 1 94 ? -8.632 10.629 -8.395 1.00 96.38 94 VAL A CA 1
ATOM 766 C C . VAL A 1 94 ? -8.098 9.372 -9.078 1.00 96.38 94 VAL A C 1
ATOM 768 O O . VAL A 1 94 ? -6.885 9.238 -9.249 1.00 96.38 94 VAL A O 1
ATOM 771 N N . MET A 1 95 ? -8.977 8.482 -9.545 1.00 97.50 95 MET A N 1
ATOM 772 C CA . MET A 1 95 ? -8.548 7.256 -10.228 1.00 97.50 95 MET A CA 1
ATOM 773 C C . MET A 1 95 ? -7.812 7.530 -11.533 1.00 97.50 95 MET A C 1
ATOM 775 O O . MET A 1 95 ? -6.829 6.853 -11.844 1.00 97.50 95 MET A O 1
ATOM 779 N N . PHE A 1 96 ? -8.258 8.524 -12.294 1.00 97.69 96 PHE A N 1
ATOM 780 C CA . PHE A 1 96 ? -7.580 8.948 -13.509 1.00 97.69 96 PHE A CA 1
ATOM 781 C C . PHE A 1 96 ? -6.160 9.443 -13.207 1.00 97.69 96 PHE A C 1
ATOM 783 O O . PHE A 1 96 ? -5.200 9.000 -13.840 1.00 97.69 96 PHE A O 1
ATOM 790 N N . SER A 1 97 ? -6.009 10.275 -12.175 1.00 97.19 97 SER A N 1
ATOM 791 C CA . SER A 1 97 ? -4.710 10.782 -11.720 1.00 97.19 97 SER A CA 1
ATOM 792 C C . SER A 1 97 ? -3.786 9.648 -11.272 1.00 97.19 97 SER A C 1
ATOM 794 O O . SER A 1 97 ? -2.629 9.586 -11.687 1.00 97.19 97 SER A O 1
ATOM 796 N N . VAL A 1 98 ? -4.309 8.699 -10.490 1.00 97.38 98 VAL A N 1
ATOM 797 C CA . VAL A 1 98 ? -3.565 7.514 -10.037 1.00 97.38 98 VAL A CA 1
ATOM 798 C C . VAL A 1 98 ? -3.061 6.695 -11.225 1.00 97.38 98 VAL A C 1
ATOM 800 O O . VAL A 1 98 ? -1.890 6.318 -11.258 1.00 97.38 98 VAL A O 1
ATOM 803 N N . ARG A 1 99 ? -3.910 6.461 -12.234 1.00 97.25 99 ARG A N 1
ATOM 804 C CA . ARG A 1 99 ? -3.531 5.726 -13.453 1.00 97.25 99 ARG A CA 1
ATOM 805 C C . ARG A 1 99 ? -2.442 6.448 -14.242 1.00 97.25 99 ARG A C 1
ATOM 807 O O . ARG A 1 99 ? -1.502 5.787 -14.672 1.00 97.25 99 ARG A O 1
ATOM 814 N N . ILE A 1 100 ? -2.530 7.771 -14.404 1.00 97.75 100 ILE A N 1
ATOM 815 C CA . ILE A 1 100 ? -1.485 8.557 -15.081 1.00 97.75 100 ILE A CA 1
ATOM 816 C C . ILE A 1 100 ? -0.153 8.411 -14.351 1.00 97.75 100 ILE A C 1
ATOM 818 O O . ILE A 1 100 ? 0.849 8.086 -14.981 1.00 97.75 100 ILE A O 1
ATOM 822 N N . VAL A 1 101 ? -0.142 8.595 -13.029 1.00 97.19 101 VAL A N 1
ATOM 823 C CA . VAL A 1 101 ? 1.084 8.486 -12.226 1.00 97.19 101 VAL A CA 1
ATOM 824 C C . VAL A 1 101 ? 1.706 7.095 -12.359 1.00 97.19 101 VAL A C 1
ATOM 826 O O . VAL A 1 101 ? 2.908 6.988 -12.600 1.00 97.19 101 VAL A O 1
ATOM 829 N N . LEU A 1 102 ? 0.901 6.030 -12.270 1.00 96.81 102 LEU A N 1
ATOM 830 C CA . LEU A 1 102 ? 1.384 4.657 -12.440 1.00 96.81 102 LEU A CA 1
ATOM 831 C C . LEU A 1 102 ? 1.914 4.395 -13.854 1.00 96.81 102 LEU A C 1
ATOM 833 O O . LEU A 1 102 ? 2.961 3.769 -14.001 1.00 96.81 102 LEU A O 1
ATOM 837 N N . LEU A 1 103 ? 1.238 4.893 -14.892 1.00 97.38 103 LEU A N 1
ATOM 838 C CA . LEU A 1 103 ? 1.715 4.780 -16.272 1.00 97.38 103 LEU A CA 1
ATOM 839 C C . LEU A 1 103 ? 3.060 5.489 -16.449 1.00 97.38 103 LEU A C 1
ATOM 841 O O . LEU A 1 103 ? 4.003 4.885 -16.956 1.00 97.38 103 LEU A O 1
ATOM 845 N N . SER A 1 104 ? 3.182 6.737 -15.992 1.00 95.75 104 SER A N 1
ATOM 846 C CA . SER A 1 104 ? 4.437 7.494 -16.061 1.00 95.75 104 SER A CA 1
ATOM 847 C C . SER A 1 104 ? 5.568 6.799 -15.305 1.00 95.75 104 SER A C 1
ATOM 849 O O . SER A 1 104 ? 6.691 6.728 -15.804 1.00 95.75 104 SER A O 1
ATOM 851 N N . TYR A 1 105 ? 5.268 6.243 -14.131 1.00 95.00 105 TYR A N 1
ATOM 852 C CA . TYR A 1 105 ? 6.219 5.474 -13.339 1.00 95.00 105 TYR A CA 1
ATOM 853 C C . TYR A 1 105 ? 6.754 4.254 -14.103 1.00 95.00 105 TYR A C 1
ATOM 855 O O . TYR A 1 105 ? 7.967 4.093 -14.240 1.00 95.00 105 TYR A O 1
ATOM 863 N N . TRP A 1 106 ? 5.864 3.433 -14.668 1.00 95.50 106 TRP A N 1
ATOM 864 C CA . TRP A 1 106 ? 6.256 2.229 -15.406 1.00 95.50 106 TRP A CA 1
ATOM 865 C C . TRP A 1 106 ? 6.967 2.529 -16.724 1.00 95.50 106 TRP A C 1
ATOM 867 O O . TRP A 1 106 ? 7.899 1.810 -17.078 1.00 95.50 106 TRP A O 1
ATOM 877 N N . VAL A 1 107 ? 6.599 3.607 -17.421 1.00 95.25 107 VAL A N 1
ATOM 878 C CA . VAL A 1 107 ? 7.352 4.083 -18.593 1.00 95.25 107 VAL A CA 1
ATOM 879 C C . VAL A 1 107 ? 8.787 4.442 -18.198 1.00 95.25 107 VAL A C 1
ATOM 881 O O . VAL A 1 107 ? 9.728 4.068 -18.898 1.00 95.25 107 VAL A O 1
ATOM 884 N N . GLY A 1 108 ? 8.970 5.109 -17.055 1.00 92.00 108 GLY A N 1
ATOM 885 C CA . GLY A 1 108 ? 10.293 5.428 -16.518 1.00 92.00 108 GLY A CA 1
ATOM 886 C C . GLY A 1 108 ? 11.116 4.186 -16.168 1.00 92.00 108 GLY A C 1
ATOM 887 O O . GLY A 1 108 ? 12.287 4.101 -16.540 1.00 92.00 108 GLY A O 1
ATOM 888 N N . GLU A 1 109 ? 10.519 3.200 -15.495 1.00 90.62 109 GLU A N 1
ATOM 889 C CA . GLU A 1 109 ? 11.196 1.932 -15.187 1.00 90.62 109 GLU A CA 1
ATOM 890 C C . GLU A 1 109 ? 11.554 1.152 -16.461 1.00 90.62 109 GLU A C 1
ATOM 892 O O . GLU A 1 109 ? 12.672 0.653 -16.589 1.00 90.62 109 GLU A O 1
ATOM 897 N N . PHE A 1 110 ? 10.658 1.112 -17.449 1.00 90.69 110 PHE A N 1
ATOM 898 C CA . PHE A 1 110 ? 10.906 0.445 -18.727 1.00 90.69 110 PHE A CA 1
ATOM 899 C C . PHE A 1 110 ? 12.052 1.095 -19.515 1.00 90.69 110 PHE A C 1
ATOM 901 O O . PHE A 1 110 ? 12.912 0.393 -20.048 1.00 90.69 110 PHE A O 1
ATOM 908 N N . ALA A 1 111 ? 12.130 2.429 -19.529 1.00 90.88 111 ALA A N 1
ATOM 909 C CA . ALA A 1 111 ? 13.225 3.152 -20.176 1.00 90.88 111 ALA A CA 1
ATOM 910 C C . ALA A 1 111 ? 14.602 2.791 -19.585 1.00 90.88 111 ALA A C 1
ATOM 912 O O . ALA A 1 111 ? 15.575 2.669 -20.331 1.00 90.88 111 ALA A O 1
ATOM 913 N N . LYS A 1 112 ? 14.691 2.560 -18.266 1.00 88.38 112 LYS A N 1
ATOM 914 C CA . LYS A 1 112 ? 15.930 2.103 -17.606 1.00 88.38 112 LYS A CA 1
ATOM 915 C C . LYS A 1 112 ? 16.333 0.693 -18.038 1.00 88.38 112 LYS A C 1
ATOM 917 O O . LYS A 1 112 ? 17.516 0.412 -18.204 1.00 88.38 112 LYS A O 1
ATOM 922 N N . VAL A 1 113 ? 15.361 -0.199 -18.222 1.00 87.94 113 VAL A N 1
ATOM 923 C CA . VAL A 1 113 ? 15.629 -1.562 -18.707 1.00 87.94 113 VAL A CA 1
ATOM 924 C C . VAL A 1 113 ? 16.146 -1.520 -20.144 1.00 87.94 113 VAL A C 1
ATOM 926 O O . VAL A 1 113 ? 17.145 -2.168 -20.456 1.00 87.94 113 VAL A O 1
ATOM 929 N N . LEU A 1 114 ? 15.514 -0.716 -21.004 1.00 88.44 114 LEU A N 1
ATOM 930 C CA . LEU A 1 114 ? 15.943 -0.539 -22.392 1.00 88.44 114 LEU A CA 1
ATOM 931 C C . LEU A 1 114 ? 17.356 0.044 -22.499 1.00 88.44 114 LEU A C 1
ATOM 933 O O . LEU A 1 114 ? 18.156 -0.449 -23.292 1.00 88.44 114 LEU A O 1
ATOM 937 N N . SER A 1 115 ? 17.690 1.054 -21.690 1.00 87.00 115 SER A N 1
ATOM 938 C CA . SER A 1 115 ? 19.040 1.629 -21.692 1.00 87.00 115 SER A CA 1
ATOM 939 C C . SER A 1 115 ? 20.091 0.631 -21.200 1.00 87.00 115 SER A C 1
ATOM 941 O O . SER A 1 115 ? 21.177 0.546 -21.777 1.00 87.00 115 SER A O 1
ATOM 943 N N . GLY A 1 116 ? 19.754 -0.189 -20.199 1.00 84.69 116 GLY A N 1
ATOM 944 C CA . GLY A 1 116 ? 20.595 -1.301 -19.758 1.00 84.69 116 GLY A CA 1
ATOM 945 C C . GLY A 1 116 ? 20.847 -2.325 -20.867 1.00 84.69 116 GLY A C 1
ATOM 946 O O . GLY A 1 116 ? 21.988 -2.731 -21.080 1.00 84.69 116 GLY A O 1
ATOM 947 N N . PHE A 1 117 ? 19.807 -2.701 -21.616 1.00 85.44 117 PHE A N 1
ATOM 948 C CA . PHE A 1 117 ? 19.926 -3.640 -22.732 1.00 85.44 117 PHE A CA 1
ATOM 949 C C . PHE A 1 117 ? 20.774 -3.076 -23.880 1.00 85.44 117 PHE A C 1
ATOM 951 O O . PHE A 1 117 ? 21.659 -3.768 -24.379 1.00 85.44 117 PHE A O 1
ATOM 958 N N . SER A 1 118 ? 20.567 -1.806 -24.241 1.00 81.38 118 SER A N 1
ATOM 959 C CA . SER A 1 118 ? 21.377 -1.116 -25.255 1.00 81.38 118 SER A CA 1
ATOM 960 C C . SER A 1 118 ? 22.859 -1.111 -24.879 1.00 81.38 118 SER A C 1
ATOM 962 O O . SER A 1 118 ? 23.698 -1.468 -25.694 1.00 81.38 118 SER A O 1
ATOM 964 N N . SER A 1 119 ? 23.188 -0.807 -23.618 1.00 82.75 119 SER A N 1
ATOM 965 C CA . SER A 1 119 ? 24.581 -0.798 -23.153 1.00 82.75 119 SER A CA 1
ATOM 966 C C . SER A 1 119 ? 25.248 -2.177 -23.199 1.00 82.75 119 SER A C 1
ATOM 968 O O . SER A 1 119 ? 26.465 -2.260 -23.363 1.00 82.75 119 SER A O 1
ATOM 970 N N . ILE A 1 120 ? 24.482 -3.258 -23.020 1.00 86.56 120 ILE A N 1
ATOM 971 C CA . ILE A 1 120 ? 24.996 -4.627 -23.157 1.00 86.56 120 ILE A CA 1
ATOM 972 C C . ILE A 1 120 ? 25.263 -4.941 -24.630 1.00 86.56 120 ILE A C 1
ATOM 974 O O . ILE A 1 120 ? 26.309 -5.505 -24.943 1.00 86.56 120 ILE A O 1
ATOM 978 N N . LEU A 1 121 ? 24.345 -4.555 -25.520 1.00 86.25 121 LEU A N 1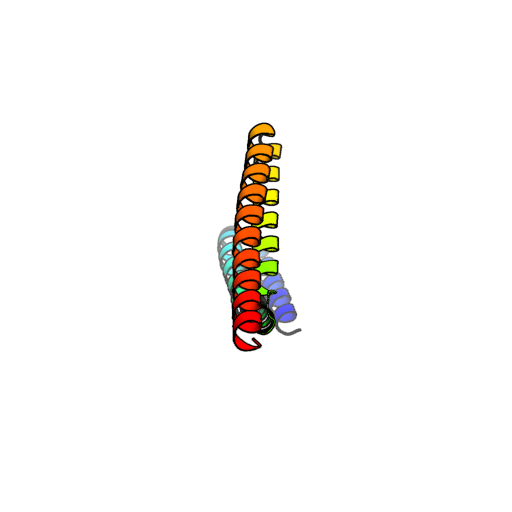
ATOM 979 C CA . LEU A 1 121 ? 24.486 -4.748 -26.962 1.00 86.25 121 LEU A CA 1
ATOM 980 C C . LEU A 1 121 ? 25.735 -4.032 -27.503 1.00 86.25 121 LEU A C 1
ATOM 982 O O . LEU A 1 121 ? 26.530 -4.653 -28.202 1.00 86.25 121 LEU A O 1
ATOM 986 N N . ASP A 1 122 ? 25.952 -2.780 -27.092 1.00 84.44 122 ASP A N 1
ATOM 987 C CA . ASP A 1 122 ? 27.109 -1.968 -27.498 1.00 84.44 122 ASP A CA 1
ATOM 988 C C . ASP A 1 122 ? 28.451 -2.551 -27.023 1.00 84.44 122 ASP A C 1
ATOM 990 O O . ASP A 1 122 ? 29.483 -2.299 -27.629 1.00 84.44 122 ASP A O 1
ATOM 994 N N . LYS A 1 123 ? 28.461 -3.323 -25.927 1.00 83.81 123 LYS A N 1
ATOM 995 C CA . LYS A 1 123 ? 29.670 -3.992 -25.406 1.00 83.81 123 LYS A CA 1
ATOM 996 C C . LYS A 1 123 ? 29.963 -5.337 -26.073 1.00 83.81 123 LYS A C 1
ATOM 998 O O . LYS A 1 123 ? 31.031 -5.898 -25.837 1.00 83.81 123 LYS A O 1
ATOM 1003 N N . LEU A 1 124 ? 28.996 -5.893 -26.802 1.00 81.44 124 LEU A N 1
ATOM 1004 C CA . LEU A 1 124 ? 29.120 -7.167 -27.515 1.00 81.44 124 LEU A CA 1
ATOM 1005 C C . LEU A 1 124 ? 29.531 -6.982 -28.986 1.00 81.44 124 LEU A C 1
ATOM 1007 O O . LEU A 1 124 ? 29.909 -7.971 -29.616 1.00 81.44 124 LEU A O 1
ATOM 1011 N N . GLN A 1 125 ? 29.442 -5.757 -29.516 1.00 64.00 125 GLN A N 1
ATOM 1012 C CA . GLN A 1 125 ? 30.002 -5.346 -30.811 1.00 64.00 125 GLN A CA 1
ATOM 1013 C C . GLN A 1 125 ? 31.450 -4.875 -30.666 1.00 64.00 125 GLN A C 1
ATOM 1015 O O . GLN A 1 125 ? 32.216 -5.115 -31.626 1.00 64.00 125 GLN A O 1
#

Foldseek 3Di:
DVLVVVVVVVVVVLVVCCVVPVVCSVVVVVVVVVVNVVCCCVPPVVVVVVVVVVVQVVDPCSVVVVVLVVLLVVLQVVLVVCVVVVNNVVSVVSNVVSVVVNVVVVVVVVVVVVVVVVVVVVVVD

Secondary structure (DSSP, 8-state):
-HHHHHHHHHHHHHHHHHHH-HHHHHHHHHHHHHHHHHHHIIIIIHHHHHHHHHHHHHSTTHHHHHHHHHHHHHHHHHHHHHHTTT-HHHHHHHHHHHHHHHHHHHHHHHHHHHHHHHHHHHHH-

Sequence (125 aa):
MTILIYAVILLLIIILIKETVPKLHSLIAIIFFFIILHFLLSKSVLPLIGQILSYVNSVPYVPQLVYSALFYQLGIFFKMLFDEQEHETMGEFVMFSVRIVLLSYWVGEFAKVLSGFSSILDKLQ

pLDDT: mean 86.69, std 7.17, range [61.09, 97.75]

Radius of gyration: 24.31 Å; chains: 1; bounding box: 52×32×70 Å

Organism: Ureibacillus thermosphaericus (NCBI:txid51173)